Protein 7KII (pdb70)

B-factor: mean 23.2, std 9.49, range [10.85, 88.22]

Secondary structure (DSSP, 8-state):
-TT-EEEEEEEEEES--HHHHHHHHHHSSTTTEEEEEEEEEE-TT--EEEEEEEEEEEEEEHHHHHHHTTS--EEEE--S-HHHHHHHHHTTS-EEEEE----

Nearest PDB structures (foldseek):
  7kii-assembly1_A  TM=1.010E+00  e=3.083E-21  Muscovy duck circovirus
  7kij-assembly2_A  TM=9.964E-01  e=1.131E-17  Muscovy duck circovirus
  8h56-assembly1_B  TM=9.378E-01  e=2.325E-11  Porcine circovirus 2
  6wdz-assembly1_A  TM=9.441E-01  e=1.523E-10  Porcine circovirus 2
  5xor-assembly2_B  TM=9.344E-01  e=1.838E-10  Porcine circovirus 2

Solvent-accessible surface area: 5774 Å² total; per-residue (Å²): 78,85,146,77,42,70,79,69,0,36,0,22,0,72,82,21,62,171,102,1,70,50,52,2,93,124,32,6,45,105,128,50,0,72,0,0,1,8,2,76,8,128,45,119,142,34,46,52,22,6,30,1,0,0,5,4,114,78,78,18,36,28,68,57,1,45,136,38,0,22,47,114,11,146,30,25,80,12,187,31,54,2,114,85,12,45,134,107,3,23,100,71,93,78,109,58,91,20,23,111,35,71,158

Structure (mmCIF, N/CA/C/O backbone):
data_7KII
#
_entry.id   7KII
#
_cell.length_a   55.417
_cell.length_b   66.343
_cell.length_c   71.259
_cell.angle_alpha   90.000
_cell.angle_beta   90.000
_cell.angle_gamma   90.000
#
_symmetry.space_group_name_H-M   'I 2 2 2'
#
loop_
_entity.id
_entity.type
_entity.pdbx_description
1 polymer 'ATP-dependent helicase Rep'
2 polymer "DNA (5'-D(*TP*AP*TP*TP*AP*TP*TP*AP*CP*C)-3')"
3 non-polymer 'MANGANESE (II) ION'
4 non-polymer 'CALCIUM ION'
5 non-polymer 'SULFATE ION'
6 water water
#
loop_
_atom_site.group_PDB
_atom_site.id
_atom_site.type_symbol
_atom_site.label_atom_id
_atom_site.label_alt_id
_atom_site.label_comp_id
_atom_site.label_asym_id
_atom_site.label_entity_id
_atom_site.label_seq_id
_atom_site.pdbx_PDB_ins_code
_atom_site.Cartn_x
_atom_site.Cartn_y
_atom_site.Cartn_z
_atom_site.occupancy
_atom_site.B_iso_or_equiv
_atom_site.auth_seq_id
_atom_site.auth_comp_id
_atom_site.auth_asym_id
_atom_site.auth_atom_id
_atom_site.pdbx_PDB_model_num
ATOM 1 N N . SER A 1 4 ? -10.963 -7.871 -23.691 1.00 46.81 4 SER A N 1
ATOM 2 C CA . SER A 1 4 ? -10.827 -9.160 -23.019 1.00 45.96 4 SER A CA 1
ATOM 3 C C . SER A 1 4 ? -10.313 -10.245 -23.968 1.00 46.04 4 SER A C 1
ATOM 4 O O . SER A 1 4 ? -10.205 -11.411 -23.590 1.00 46.23 4 SER A O 1
ATOM 7 N N . GLY A 1 5 ? -9.982 -9.844 -25.200 1.00 45.38 5 GLY A N 1
ATOM 8 C CA . GLY A 1 5 ? -9.483 -10.806 -26.201 1.00 43.78 5 GLY A CA 1
ATOM 9 C C . GLY A 1 5 ? -10.514 -11.885 -26.472 1.00 42.23 5 GLY A C 1
ATOM 10 O O . GLY A 1 5 ? -11.680 -11.532 -26.706 1.00 43.31 5 GLY A O 1
ATOM 11 N N . ASN A 1 6 ? -10.104 -13.155 -26.450 1.00 38.86 6 ASN A N 1
ATOM 12 C CA . ASN A 1 6 ? -11.064 -14.268 -26.675 1.00 36.70 6 ASN A CA 1
ATOM 13 C C . ASN A 1 6 ? -11.308 -15.001 -25.348 1.00 33.01 6 ASN A C 1
ATOM 14 O O . ASN A 1 6 ? -11.764 -16.159 -25.384 1.00 33.83 6 ASN A O 1
ATOM 19 N N . TYR A 1 7 ? -11.016 -14.342 -24.224 1.00 26.54 7 TYR A N 1
ATOM 20 C CA . TYR A 1 7 ? -11.236 -14.949 -22.883 1.00 22.20 7 TYR A CA 1
ATOM 21 C C . TYR A 1 7 ? -12.707 -14.736 -22.510 1.00 22.05 7 TYR A C 1
ATOM 22 O O . TYR A 1 7 ? -13.036 -13.752 -21.840 1.00 23.44 7 TYR A O 1
ATOM 31 N N . SER A 1 8 ? -13.553 -15.674 -22.935 1.00 20.31 8 SER A N 1
ATOM 32 C CA . SER A 1 8 ? -14.992 -15.546 -22.779 1.00 19.71 8 SER A CA 1
ATOM 33 C C . SER A 1 8 ? -15.530 -16.929 -22.466 1.00 19.23 8 SER A C 1
ATOM 34 O O . SER A 1 8 ? -15.227 -17.887 -23.183 1.00 19.21 8 SER A O 1
ATOM 37 N N . TYR A 1 9 ? -16.309 -17.034 -21.387 1.00 18.15 9 TYR A N 1
ATOM 38 C CA . TYR A 1 9 ? -16.758 -18.325 -20.888 1.00 17.47 9 TYR A CA 1
ATOM 39 C C . TYR A 1 9 ? -18.145 -18.187 -20.290 1.00 17.19 9 TYR A C 1
ATOM 40 O O . TYR A 1 9 ? -18.584 -17.093 -19.927 1.00 17.78 9 TYR A O 1
ATOM 49 N N . LYS A 1 10 ? -18.828 -19.321 -20.187 1.00 16.87 10 LYS A N 1
ATOM 50 C CA . LYS A 1 10 ? -20.018 -19.389 -19.349 1.00 16.45 10 LYS A CA 1
ATOM 51 C C . LYS A 1 10 ? -19.687 -19.787 -17.916 1.00 16.60 10 LYS A C 1
ATOM 52 O O . LYS A 1 10 ? -20.375 -19.355 -16.987 1.00 17.61 10 LYS A O 1
ATOM 58 N N . ARG A 1 11 ? -18.650 -20.594 -17.704 1.00 15.90 11 ARG A N 1
ATOM 59 C CA . ARG A 1 11 ? -18.369 -21.180 -16.398 1.00 15.70 11 ARG A CA 1
ATOM 60 C C . ARG A 1 11 ? -17.118 -20.548 -15.802 1.00 16.10 11 ARG A C 1
ATOM 61 O O . ARG A 1 11 ? -16.022 -20.660 -16.372 1.00 16.25 11 ARG A O 1
ATOM 69 N N . TRP A 1 12 ? -17.289 -19.882 -14.659 1.00 15.04 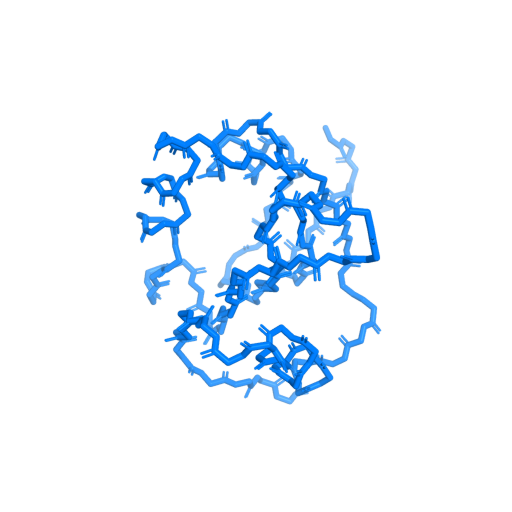12 TRP A N 1
ATOM 70 C CA . TRP A 1 12 ? -16.247 -19.081 -14.034 1.00 15.04 12 TRP A CA 1
ATOM 71 C C . TRP A 1 12 ? -16.166 -19.375 -12.544 1.00 14.94 12 TRP A C 1
ATOM 72 O O . TRP A 1 12 ? -17.178 -19.648 -11.888 1.00 15.35 12 TRP A O 1
ATOM 83 N N . VAL A 1 13 ? -14.957 -19.256 -12.003 1.00 14.21 13 VAL A N 1
ATOM 84 C CA . VAL A 1 13 ? -14.771 -19.103 -10.564 1.00 14.40 13 VAL A CA 1
ATOM 85 C C . VAL A 1 13 ? -14.440 -17.650 -10.268 1.00 14.24 13 VAL A C 1
ATOM 86 O O . VAL A 1 13 ? -13.867 -16.939 -11.105 1.00 14.81 13 VAL A O 1
ATOM 90 N N . PHE A 1 14 ? -14.785 -17.201 -9.062 1.00 14.57 14 PHE A N 1
ATOM 91 C CA . PHE A 1 14 ? -14.385 -15.866 -8.638 1.00 14.13 14 PHE A CA 1
ATOM 92 C C . PHE A 1 14 ? -14.112 -15.834 -7.142 1.00 14.13 14 PHE A C 1
ATOM 93 O O . PHE A 1 14 ? -14.624 -16.655 -6.375 1.00 14.67 14 PHE A O 1
ATOM 101 N N . THR A 1 15 ? -13.288 -14.865 -6.750 1.00 14.06 15 THR A N 1
ATOM 102 C CA . THR A 1 15 ? -13.035 -14.521 -5.358 1.00 13.75 15 THR A CA 1
ATOM 103 C C . THR A 1 15 ? -13.151 -13.013 -5.213 1.00 14.02 15 THR A C 1
ATOM 104 O O . THR A 1 15 ? -12.642 -12.265 -6.053 1.00 15.29 15 THR A O 1
ATOM 108 N N . ILE A 1 16 ? -13.819 -12.559 -4.151 1.00 14.26 16 ILE A N 1
ATOM 109 C CA . ILE A 1 16 ? -13.812 -11.149 -3.780 1.00 14.50 16 ILE A CA 1
ATOM 110 C C . ILE A 1 16 ? -13.286 -11.046 -2.357 1.00 14.06 16 ILE A C 1
ATOM 111 O O . ILE A 1 16 ? -13.989 -11.394 -1.402 1.00 14.59 16 ILE A O 1
ATOM 116 N N . ASN A 1 17 ? -12.059 -10.560 -2.215 1.00 14.87 17 ASN A N 1
ATOM 117 C CA . ASN A 1 17 ? -11.468 -10.363 -0.903 1.00 14.30 17 ASN A CA 1
ATOM 118 C C . ASN A 1 17 ? -11.932 -9.045 -0.299 1.00 15.42 17 ASN A C 1
ATOM 119 O O . ASN A 1 17 ? -12.064 -8.036 -0.998 1.00 16.09 17 ASN A O 1
ATOM 124 N N . ASN A 1 18 ? -12.165 -9.062 1.012 1.00 15.72 18 ASN A N 1
ATOM 125 C CA . ASN A 1 18 ? -12.639 -7.900 1.754 1.00 16.52 18 ASN A CA 1
ATOM 126 C C . ASN A 1 18 ? -13.845 -7.262 1.062 1.00 16.60 18 ASN A C 1
ATOM 127 O O . ASN A 1 18 ? -13.826 -6.069 0.742 1.00 17.77 18 ASN A O 1
ATOM 132 N N . PRO A 1 19 ? -14.897 -8.034 0.802 1.00 15.52 19 PRO A N 1
ATOM 133 C CA . PRO A 1 19 ? -16.041 -7.482 0.069 1.00 15.60 19 PRO A CA 1
ATOM 134 C C . PRO A 1 19 ? -16.630 -6.279 0.789 1.00 16.99 19 PRO A C 1
ATOM 135 O O . PRO A 1 19 ? -16.787 -6.273 2.012 1.00 18.27 19 PRO A O 1
ATOM 139 N N . THR A 1 20 ? -16.955 -5.257 0.008 1.00 17.25 20 THR A N 1
ATOM 140 C CA . THR A 1 20 ? -17.659 -4.083 0.483 1.00 18.26 20 THR A CA 1
ATOM 141 C C . THR A 1 20 ? -19.161 -4.335 0.401 1.00 18.11 20 THR A C 1
ATOM 142 O O . THR A 1 20 ? -19.625 -5.312 -0.196 1.00 17.94 20 THR A O 1
ATOM 146 N N . PHE A 1 21 ? -19.929 -3.422 0.998 1.00 19.34 21 PHE A N 1
ATOM 147 C CA . PHE A 1 21 ? -21.378 -3.492 0.871 1.00 20.45 21 PHE A CA 1
ATOM 148 C C . PHE A 1 21 ? -21.784 -3.522 -0.596 1.00 19.85 21 PHE A C 1
ATOM 149 O O . PHE A 1 21 ? -22.634 -4.323 -0.998 1.00 20.21 21 PHE A O 1
ATOM 157 N N . GLU A 1 22 ? -21.139 -2.693 -1.420 1.00 20.51 22 GLU A N 1
ATOM 158 C CA . GLU A 1 22 ? -21.464 -2.654 -2.839 1.00 22.22 22 GLU A CA 1
ATOM 159 C C . GLU A 1 22 ? -21.125 -3.970 -3.533 1.00 20.86 22 GLU A C 1
ATOM 160 O O . GLU A 1 22 ? -21.853 -4.400 -4.436 1.00 21.49 22 GLU A O 1
ATOM 166 N N . ASP A 1 23 ? -20.030 -4.625 -3.133 1.00 19.54 23 ASP A N 1
ATOM 167 C CA . ASP A 1 23 ? -19.722 -5.944 -3.685 1.00 18.38 23 ASP A CA 1
ATOM 168 C C . ASP A 1 23 ? -20.864 -6.921 -3.426 1.00 17.89 23 ASP A C 1
ATOM 169 O O . ASP A 1 23 ? -21.320 -7.615 -4.342 1.00 19.28 23 ASP A O 1
ATOM 174 N N . TYR A 1 24 ? -21.343 -6.983 -2.178 1.00 18.69 24 TYR A N 1
ATOM 175 C CA . TYR A 1 24 ? -22.453 -7.873 -1.847 1.00 19.07 24 TYR A CA 1
ATOM 176 C C . TYR A 1 24 ? -23.683 -7.551 -2.687 1.00 19.51 24 TYR A C 1
ATOM 177 O O . TYR A 1 24 ? -24.351 -8.459 -3.191 1.00 20.61 24 TYR A O 1
ATOM 186 N N . VAL A 1 25 ? -23.988 -6.260 -2.861 1.00 19.78 25 VAL A N 1
ATOM 187 C CA . VAL A 1 25 ? -25.162 -5.871 -3.640 1.00 21.08 25 VAL A CA 1
ATOM 188 C C . VAL A 1 25 ? -25.030 -6.345 -5.080 1.00 20.04 25 VAL A C 1
ATOM 189 O O . VAL A 1 25 ? -25.982 -6.879 -5.661 1.00 21.25 25 VAL A O 1
ATOM 193 N N . HIS A 1 26 ? -23.847 -6.162 -5.678 1.00 19.86 26 HIS A N 1
ATOM 194 C CA . HIS A 1 26 ? -23.660 -6.580 -7.065 1.00 20.01 26 HIS A CA 1
ATOM 195 C C . HIS A 1 26 ? -23.789 -8.090 -7.199 1.00 19.14 26 HIS A C 1
ATOM 196 O O . HIS A 1 26 ? -24.415 -8.586 -8.145 1.00 19.90 26 HIS A O 1
ATOM 203 N N . VAL A 1 27 ? -23.201 -8.838 -6.262 1.00 18.58 27 VAL A N 1
ATOM 204 C CA . VAL A 1 27 ? -23.281 -10.296 -6.308 1.00 19.54 27 VAL A CA 1
ATOM 205 C C . VAL A 1 27 ? -24.732 -10.761 -6.149 1.00 19.90 27 VAL A C 1
ATOM 206 O O . VAL A 1 27 ? -25.217 -11.586 -6.926 1.00 20.98 27 VAL A O 1
ATOM 210 N N . LEU A 1 28 ? -25.450 -10.223 -5.159 1.00 20.60 28 LEU A N 1
ATOM 211 C CA . LEU A 1 28 ? -26.871 -10.549 -5.015 1.00 22.69 28 LEU A CA 1
ATOM 212 C C . LEU A 1 28 ? -27.697 -10.189 -6.234 1.00 22.23 28 LEU A C 1
ATOM 213 O O . LEU A 1 28 ? -28.599 -10.942 -6.618 1.00 22.75 28 LEU A O 1
ATOM 218 N N . GLU A 1 29 ? -27.446 -9.030 -6.833 1.00 22.30 29 GLU A N 1
ATOM 219 C CA . GLU A 1 29 ? -28.265 -8.647 -7.979 1.00 23.42 29 GLU A CA 1
ATOM 220 C C . GLU A 1 29 ? -27.938 -9.450 -9.227 1.00 22.61 29 GLU A C 1
ATOM 221 O O . GLU A 1 29 ? -28.817 -9.645 -10.073 1.00 23.82 29 GLU A O 1
ATOM 227 N N . PHE A 1 30 ? -26.707 -9.946 -9.348 1.00 21.07 30 PHE A N 1
ATOM 228 C CA . PHE A 1 30 ? -26.312 -10.693 -10.533 1.00 20.76 30 PHE A CA 1
ATOM 229 C C . PHE A 1 30 ? -26.612 -12.183 -10.436 1.00 20.86 30 PHE A C 1
ATOM 230 O O . PHE A 1 30 ? -26.946 -12.806 -11.450 1.00 20.58 30 PHE A O 1
ATOM 238 N N . CYS A 1 31 ? -26.511 -12.772 -9.245 1.00 21.18 31 CYS A N 1
ATOM 239 C CA . CYS A 1 31 ? -26.649 -14.220 -9.084 1.00 22.21 31 CYS A CA 1
ATOM 240 C C . CYS A 1 31 ? -28.128 -14.565 -8.971 1.00 22.15 31 CYS A C 1
ATOM 241 O O . CYS A 1 31 ? -28.668 -14.847 -7.897 1.00 24.38 31 CYS A O 1
ATOM 244 N N . THR A 1 32 ? -28.790 -14.535 -10.121 1.00 20.48 32 THR A N 1
ATOM 245 C CA . THR A 1 32 ? -30.209 -14.820 -10.248 1.00 20.95 32 THR A CA 1
ATOM 246 C C . THR A 1 32 ? -30.398 -15.826 -11.369 1.00 20.26 32 THR A C 1
ATOM 247 O O . THR A 1 32 ? -29.505 -16.042 -12.192 1.00 19.31 32 THR A O 1
ATOM 251 N N . LEU A 1 33 ? -31.593 -16.417 -11.434 1.00 20.99 33 LEU A N 1
ATOM 252 C CA . LEU A 1 33 ? -31.885 -17.324 -12.535 1.00 21.45 33 LEU A CA 1
ATOM 253 C C . LEU A 1 33 ? -31.942 -16.610 -13.879 1.00 22.55 33 LEU A C 1
ATOM 254 O O . LEU A 1 33 ? -31.834 -17.274 -14.913 1.00 23.71 33 LEU A O 1
ATOM 259 N N A ASP A 1 34 ? -32.140 -15.288 -13.892 0.84 22.13 34 ASP A N 1
ATOM 260 N N B ASP A 1 34 ? -32.092 -15.283 -13.882 0.16 22.90 34 ASP A N 1
ATOM 261 C CA A ASP A 1 34 ? -32.028 -14.538 -15.138 0.84 22.85 34 ASP A CA 1
ATOM 262 C CA B ASP A 1 34 ? -32.048 -14.530 -15.131 0.16 23.45 34 ASP A CA 1
ATOM 263 C C A ASP A 1 34 ? -30.683 -14.801 -15.794 0.84 22.51 34 ASP A C 1
ATOM 264 C C B ASP A 1 34 ? -30.678 -14.618 -15.790 0.16 22.17 34 ASP A C 1
ATOM 265 O O A ASP A 1 34 ? -30.597 -15.031 -17.006 0.84 24.70 34 ASP A O 1
ATOM 266 O O B ASP A 1 34 ? -30.576 -14.549 -17.021 0.16 22.78 34 ASP A O 1
ATOM 275 N N . ASN A 1 35 ? -29.614 -14.771 -14.996 1.00 20.31 35 ASN A N 1
ATOM 276 C CA . ASN A 1 35 ? -28.264 -14.833 -15.527 1.00 19.86 35 ASN A CA 1
ATOM 277 C C . ASN A 1 35 ? -27.609 -16.198 -15.419 1.00 18.82 35 ASN A C 1
ATOM 278 O O . ASN A 1 35 ? -26.674 -16.471 -16.181 1.00 19.39 35 ASN A O 1
ATOM 283 N N . CYS A 1 36 ? -28.074 -17.063 -14.522 1.00 18.21 36 CYS A N 1
ATOM 284 C CA . CYS A 1 36 ? -27.315 -18.250 -14.162 1.00 17.74 36 CYS A CA 1
ATOM 285 C C . CYS A 1 36 ? -28.158 -19.507 -14.267 1.00 18.10 36 CYS A C 1
ATOM 286 O O . CYS A 1 36 ? -29.308 -19.534 -13.820 1.00 19.10 36 CYS A O 1
ATOM 289 N N . LYS A 1 37 ? -27.550 -20.554 -14.827 1.00 18.46 37 LYS A N 1
ATOM 290 C CA . LYS A 1 37 ? -28.072 -21.906 -14.666 1.00 18.99 37 LYS A CA 1
ATOM 291 C C . LYS A 1 37 ? -27.788 -22.416 -13.260 1.00 18.48 37 LYS A C 1
ATOM 292 O O . LYS A 1 37 ? -28.616 -23.105 -12.655 1.00 19.83 37 LYS A O 1
ATOM 298 N N . PHE A 1 38 ? -26.619 -22.076 -12.727 1.00 17.19 38 PHE A N 1
ATOM 299 C CA . PHE A 1 38 ? -26.220 -22.428 -11.376 1.00 17.33 38 PHE A CA 1
ATOM 300 C C . PHE A 1 38 ? -25.248 -21.366 -10.906 1.00 16.45 38 PHE A C 1
ATOM 301 O O . PHE A 1 38 ? -24.388 -20.922 -11.670 1.00 17.02 38 PHE A O 1
ATOM 309 N N . ALA A 1 39 ? -25.395 -20.954 -9.652 1.00 15.42 39 ALA A N 1
ATOM 310 C CA . ALA A 1 39 ? -24.418 -20.088 -9.009 1.00 15.97 39 ALA A CA 1
ATOM 311 C C . ALA A 1 39 ? -24.364 -20.463 -7.545 1.00 15.38 39 ALA A C 1
ATOM 312 O O . ALA A 1 39 ? -25.384 -20.822 -6.953 1.00 15.73 39 ALA A O 1
ATOM 314 N N . ILE A 1 40 ? -23.174 -20.389 -6.969 1.00 15.19 40 ILE A N 1
ATOM 315 C CA . ILE A 1 40 ? -23.018 -20.580 -5.535 1.00 15.33 40 ILE A CA 1
ATOM 316 C C . ILE A 1 40 ? -21.929 -19.634 -5.052 1.00 14.90 40 ILE A C 1
ATOM 317 O O . ILE A 1 40 ? -20.891 -19.493 -5.706 1.00 15.47 40 ILE A O 1
ATOM 322 N N . VAL A 1 41 ? -22.187 -18.942 -3.942 1.00 14.47 41 VAL A N 1
ATOM 323 C CA . VAL A 1 41 ? -21.249 -17.965 -3.400 1.00 14.92 41 VAL A CA 1
ATOM 324 C C . VAL A 1 41 ? -21.225 -18.139 -1.892 1.00 14.23 41 VAL A C 1
ATOM 325 O O . VAL A 1 41 ? -22.259 -17.977 -1.235 1.00 15.09 41 VAL A O 1
ATOM 329 N N . GLY A 1 42 ? -20.062 -18.478 -1.347 1.00 14.51 42 GLY A N 1
ATOM 330 C CA . GLY A 1 42 ? -19.877 -18.656 0.089 1.00 15.64 42 GLY A CA 1
ATOM 331 C C . GLY A 1 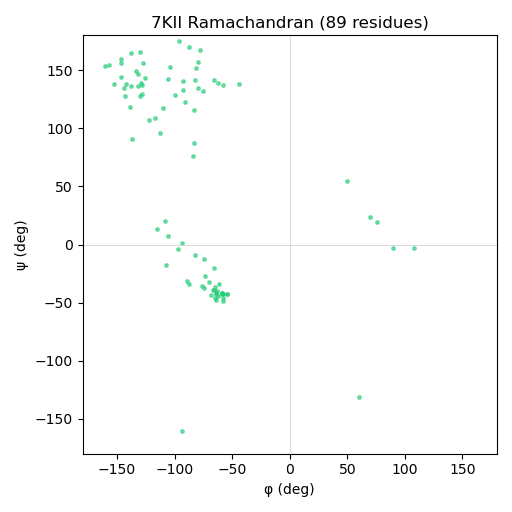42 ? -19.103 -17.502 0.700 1.00 15.37 42 GLY A C 1
ATOM 332 O O . GLY A 1 42 ? -18.164 -16.984 0.096 1.00 16.74 42 GLY A O 1
ATOM 333 N N . GLU A 1 43 ? -19.488 -17.117 1.912 1.00 16.16 43 GLU A N 1
ATOM 334 C CA . GLU A 1 43 ? -18.724 -16.148 2.686 1.00 17.19 43 GLU A CA 1
ATOM 335 C C . GLU A 1 43 ? -17.721 -16.919 3.535 1.00 16.53 43 GLU A C 1
ATOM 336 O O . GLU A 1 43 ? -18.105 -17.797 4.315 1.00 17.05 43 GLU A O 1
ATOM 342 N N . GLU A 1 44 ? -16.435 -16.606 3.374 1.00 16.25 44 GLU A N 1
ATOM 343 C CA . GLU A 1 44 ? -15.385 -17.458 3.918 1.00 16.39 44 GLU A CA 1
ATOM 344 C C . GLU A 1 44 ? -14.265 -16.643 4.551 1.00 16.58 44 GLU A C 1
ATOM 345 O O . GLU A 1 44 ? -14.140 -15.433 4.341 1.00 17.21 44 GLU A O 1
ATOM 351 N N . LYS A 1 45 ? -13.445 -17.344 5.334 1.00 17.30 45 LYS A N 1
ATOM 352 C CA . LYS A 1 45 ? -12.157 -16.851 5.808 1.00 16.90 45 LYS A CA 1
ATOM 353 C C . LYS A 1 45 ? -11.160 -17.988 5.692 1.00 17.89 45 LYS A C 1
ATOM 354 O O . LYS A 1 45 ? -11.478 -19.130 6.028 1.00 19.31 45 LYS A O 1
ATOM 360 N N . GLY A 1 46 ? -9.961 -17.681 5.206 1.00 17.75 46 GLY A N 1
ATOM 361 C CA . GLY A 1 46 ? -8.873 -18.632 5.192 1.00 18.45 46 GLY A CA 1
ATOM 362 C C . GLY A 1 46 ? -7.995 -18.493 6.421 1.00 18.65 46 GLY A C 1
ATOM 363 O O . GLY A 1 46 ? -8.389 -17.925 7.445 1.00 19.23 46 GLY A O 1
ATOM 364 N N . ALA A 1 47 ? -6.771 -19.017 6.308 1.00 18.54 47 ALA A N 1
ATOM 365 C CA . ALA A 1 47 ? -5.847 -19.012 7.440 1.00 18.93 47 ALA A CA 1
ATOM 366 C C . ALA A 1 47 ? -5.514 -17.601 7.902 1.00 18.52 47 ALA A C 1
ATOM 367 O O . ALA A 1 47 ? -5.306 -17.380 9.103 1.00 19.13 47 ALA A O 1
ATOM 369 N N . ASN A 1 48 ? -5.441 -16.637 6.982 1.00 18.46 48 ASN A N 1
ATOM 370 C CA . ASN A 1 48 ? -5.154 -15.257 7.359 1.00 18.08 48 ASN A CA 1
ATOM 371 C C . ASN A 1 48 ? -6.336 -14.561 8.004 1.00 18.35 48 ASN A C 1
ATOM 372 O O . ASN A 1 48 ? -6.159 -13.458 8.528 1.00 19.46 48 ASN A O 1
ATOM 377 N N . GLY 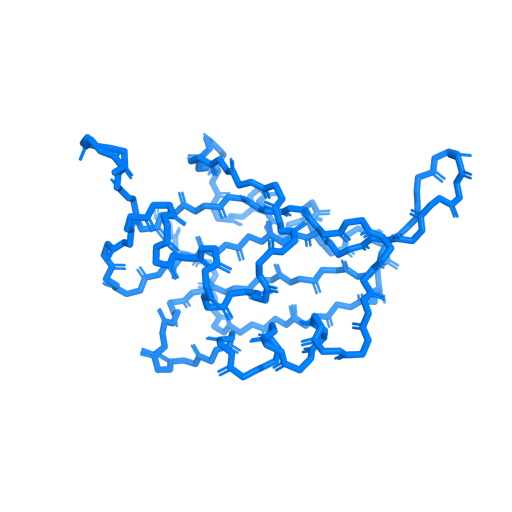A 1 49 ? -7.534 -15.140 7.929 1.00 17.33 49 GLY A N 1
ATOM 378 C CA . GLY A 1 49 ? -8.692 -14.442 8.433 1.00 17.46 49 GLY A CA 1
ATOM 379 C C . GLY A 1 49 ? -9.188 -13.324 7.546 1.00 17.48 49 GLY A C 1
ATOM 380 O O . GLY A 1 49 ? -9.923 -12.453 8.018 1.00 18.66 49 GLY A O 1
ATOM 381 N N . THR A 1 50 ? -8.820 -13.322 6.264 1.00 16.85 50 THR A N 1
ATOM 382 C CA . THR A 1 50 ? -9.322 -12.299 5.361 1.00 16.53 50 THR A CA 1
ATOM 383 C C . THR A 1 50 ? -10.703 -12.712 4.871 1.00 17.19 50 THR A C 1
ATOM 384 O O . THR A 1 50 ? -10.828 -13.745 4.202 1.00 17.30 50 THR A O 1
ATOM 388 N N . PRO A 1 51 ? -11.755 -11.964 5.196 1.00 16.73 51 PRO A N 1
ATOM 389 C CA . PRO A 1 51 ? -13.087 -12.340 4.718 1.00 16.18 51 PRO A CA 1
ATOM 390 C C . PRO A 1 51 ? -13.137 -12.209 3.210 1.00 16.05 51 PRO A C 1
ATOM 391 O O . PRO A 1 51 ? -12.576 -11.276 2.632 1.00 16.57 51 PRO A O 1
ATOM 395 N N . HIS A 1 52 ? -13.818 -13.154 2.574 1.00 15.08 52 HIS A N 1
ATOM 396 C CA . HIS A 1 52 ? -13.897 -13.141 1.124 1.00 14.95 52 HIS A CA 1
ATOM 397 C C . HIS A 1 52 ? -15.123 -13.910 0.668 1.00 14.98 52 HIS A C 1
ATOM 398 O O . HIS A 1 52 ? -15.629 -14.786 1.377 1.00 15.97 52 HIS A O 1
ATOM 405 N N . LEU A 1 53 ? -15.601 -13.553 -0.518 1.00 14.72 53 LEU A N 1
ATOM 406 C CA . LEU A 1 53 ? -16.637 -14.314 -1.191 1.00 14.99 53 LEU A CA 1
ATOM 407 C C . LEU A 1 53 ? -15.956 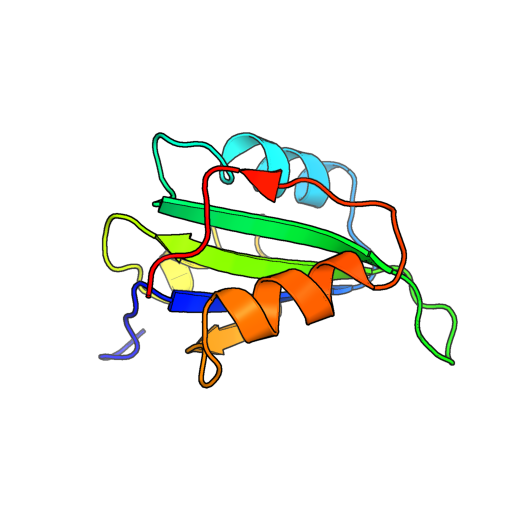-15.318 -2.109 1.00 14.38 53 LEU A C 1
ATOM 408 O O . LEU A 1 53 ? -15.021 -14.968 -2.838 1.00 16.24 53 LEU A O 1
ATOM 413 N N . GLN A 1 54 ? -16.417 -16.563 -2.052 1.00 14.41 54 GLN A N 1
ATOM 414 C CA . GLN A 1 54 ? -15.873 -17.684 -2.808 1.00 13.72 54 GLN A CA 1
ATOM 415 C C . GLN A 1 54 ? -16.983 -18.165 -3.733 1.00 14.46 54 GLN A C 1
ATOM 416 O O . GLN A 1 54 ? -17.968 -18.750 -3.273 1.00 14.93 54 GLN A O 1
ATOM 422 N N . GLY A 1 55 ? -16.839 -17.921 -5.035 1.00 14.27 55 GLY A N 1
ATOM 423 C CA . GLY A 1 55 ? -17.957 -18.042 -5.942 1.00 14.71 55 GLY A CA 1
ATOM 424 C C . GLY A 1 55 ? -17.697 -18.923 -7.151 1.00 13.88 55 GLY A C 1
ATOM 425 O O . GLY A 1 55 ? -16.561 -19.103 -7.611 1.00 14.13 55 GLY A O 1
ATOM 426 N N . PHE A 1 56 ? -18.801 -19.435 -7.693 1.00 14.14 56 PHE A N 1
ATOM 427 C CA . PHE A 1 56 ? -18.805 -20.156 -8.956 1.00 14.22 56 PHE A CA 1
ATOM 428 C C . PHE A 1 56 ? -20.065 -19.786 -9.714 1.00 14.48 56 PHE A C 1
ATOM 429 O O . PHE A 1 56 ? -21.151 -19.706 -9.128 1.00 14.86 56 PHE A O 1
ATOM 437 N N . LEU A 1 57 ? -19.908 -19.571 -11.017 1.00 14.39 57 LEU A N 1
ATOM 438 C CA . LEU A 1 57 ? -21.006 -19.195 -11.895 1.00 15.21 57 LEU A CA 1
ATOM 439 C C . LEU A 1 57 ? -21.038 -20.128 -13.090 1.00 14.62 57 LEU A C 1
ATOM 440 O O . LEU A 1 57 ? -20.014 -20.320 -13.761 1.00 15.54 57 LEU A O 1
ATOM 445 N N . ASN A 1 58 ? -22.219 -20.683 -13.372 1.00 15.34 58 ASN A N 1
ATOM 446 C CA . ASN A 1 58 ? -22.502 -21.309 -14.662 1.00 16.16 58 ASN A CA 1
ATOM 447 C C . ASN A 1 58 ? -23.554 -20.436 -15.335 1.00 16.18 58 ASN A C 1
ATOM 448 O O . ASN A 1 58 ? -24.752 -20.569 -15.057 1.00 16.80 58 ASN A O 1
ATOM 453 N N . LEU A 1 59 ? -23.096 -19.533 -16.202 1.00 16.56 59 LEU A N 1
ATOM 454 C CA . LEU A 1 59 ? -23.947 -18.513 -16.798 1.00 17.37 59 LEU A CA 1
ATOM 455 C C . LEU A 1 59 ? -24.748 -19.055 -17.976 1.00 17.84 59 LEU A C 1
ATOM 456 O O . LEU A 1 59 ? -24.328 -19.980 -18.678 1.00 18.40 59 LEU A O 1
ATOM 461 N N . ARG A 1 60 ? -25.911 -18.440 -18.204 1.00 18.26 60 ARG A N 1
ATOM 462 C CA . ARG A 1 60 ? -26.705 -18.791 -19.379 1.00 19.05 60 ARG A CA 1
ATOM 463 C C . ARG A 1 60 ? -26.051 -18.324 -20.671 1.00 20.04 60 ARG A C 1
ATOM 464 O O . ARG A 1 60 ? -26.199 -18.983 -21.703 1.00 21.80 60 ARG A O 1
ATOM 472 N N . SER A 1 61 ? -25.338 -17.203 -20.638 1.00 19.68 61 SER A N 1
ATOM 473 C CA . SER A 1 61 ? -24.664 -16.666 -21.811 1.00 20.53 61 SER A CA 1
ATOM 474 C C . SER A 1 61 ? -23.188 -16.448 -21.502 1.00 19.06 61 SER A C 1
ATOM 475 O O . SER A 1 61 ? -22.829 -16.067 -20.384 1.00 19.83 61 SER A O 1
ATOM 478 N N . ASN A 1 62 ? -22.325 -16.696 -22.487 1.00 18.65 62 ASN A N 1
ATOM 479 C CA . ASN A 1 62 ? -20.940 -16.226 -22.407 1.00 19.52 62 ASN A CA 1
ATOM 480 C C . ASN A 1 62 ? -20.794 -14.797 -21.909 1.00 19.16 62 ASN A C 1
ATOM 481 O O . ASN A 1 62 ? -21.547 -13.899 -22.284 1.00 20.31 62 ASN A O 1
ATOM 486 N N . ALA A 1 63 ? -19.798 -14.608 -21.046 1.00 18.90 63 ALA A N 1
ATOM 487 C CA . ALA A 1 63 ? -19.380 -13.290 -20.614 1.00 19.33 63 ALA A CA 1
ATOM 488 C C . ALA A 1 63 ? -17.881 -13.176 -20.794 1.00 19.61 63 ALA A C 1
ATOM 489 O O . ALA A 1 63 ? -17.139 -14.128 -20.529 1.00 19.03 63 ALA A O 1
ATOM 491 N N . ARG A 1 64 ? -17.453 -12.011 -21.264 1.00 21.50 64 ARG A N 1
ATOM 492 C CA . ARG A 1 64 ? -16.052 -11.637 -21.233 1.00 23.53 64 ARG A CA 1
ATOM 493 C C . ARG A 1 64 ? -15.697 -11.144 -19.834 1.00 23.92 64 ARG A C 1
ATOM 494 O O . ARG A 1 64 ? -16.559 -10.701 -19.070 1.00 23.14 64 ARG A O 1
ATOM 496 N N . ALA A 1 65 ? -14.406 -11.219 -19.502 1.00 24.98 65 ALA A N 1
ATOM 497 C CA . ALA A 1 65 ? -13.988 -10.899 -18.140 1.00 25.30 65 ALA A CA 1
ATOM 498 C C . ALA A 1 65 ? -14.379 -9.480 -17.744 1.00 24.69 65 ALA A C 1
ATOM 499 O O . ALA A 1 65 ? -14.833 -9.249 -16.619 1.00 25.28 65 ALA A O 1
ATOM 501 N N . ALA A 1 66 ? -14.211 -8.516 -18.649 1.00 23.50 66 ALA A N 1
ATOM 502 C CA . ALA A 1 66 ? -14.516 -7.131 -18.304 1.00 22.86 66 ALA A CA 1
ATOM 503 C C . ALA A 1 66 ? -15.993 -6.956 -17.974 1.00 22.40 66 ALA A C 1
ATOM 504 O O . ALA A 1 66 ? -16.349 -6.232 -17.038 1.00 22.66 66 ALA A O 1
ATOM 506 N N . ALA A 1 67 ? -16.866 -7.618 -18.732 1.00 21.07 67 ALA A N 1
ATOM 507 C CA . ALA A 1 67 ? -18.295 -7.531 -18.462 1.00 21.47 67 ALA A CA 1
ATOM 508 C C . ALA A 1 67 ? -18.641 -8.221 -17.152 1.00 21.79 67 ALA A C 1
ATOM 509 O O . ALA A 1 67 ? -19.415 -7.691 -16.344 1.00 21.65 67 ALA A O 1
ATOM 511 N N . LEU A 1 68 ? -18.066 -9.400 -16.916 1.00 20.75 68 LEU A N 1
ATOM 512 C CA . LEU A 1 68 ? -18.351 -10.100 -15.672 1.00 20.12 68 LEU A CA 1
ATOM 513 C C . LEU A 1 68 ? -17.804 -9.324 -14.485 1.00 19.92 68 LEU A C 1
ATOM 514 O O . LEU A 1 68 ? -18.463 -9.219 -13.442 1.00 20.13 68 LEU A O 1
ATOM 519 N N . GLU A 1 69 ? -16.614 -8.743 -14.647 1.00 20.12 69 GLU A N 1
ATOM 520 C CA . GLU A 1 69 ? -16.039 -7.890 -13.614 1.00 22.08 69 GLU A CA 1
ATOM 521 C C . GLU A 1 69 ? -17.004 -6.767 -13.233 1.00 23.50 69 GLU A C 1
ATOM 522 O O . GLU A 1 69 ? -17.257 -6.529 -12.048 1.00 24.32 69 GLU A O 1
ATOM 528 N N A GLU A 1 70 ? -17.570 -6.079 -14.231 0.57 24.59 70 GLU A N 1
ATOM 529 N N B GLU A 1 70 ? -17.570 -6.082 -14.233 0.43 24.21 70 GLU A N 1
ATOM 530 C CA A GLU A 1 70 ? -18.532 -5.019 -13.939 0.57 25.86 70 GLU A CA 1
ATOM 531 C CA B GLU A 1 70 ? -18.533 -5.019 -13.955 0.43 25.06 70 GLU A CA 1
ATOM 532 C C A GLU A 1 70 ? -19.756 -5.563 -13.215 0.57 24.61 70 GLU A C 1
ATOM 533 C C B GLU A 1 70 ? -19.761 -5.556 -13.228 0.43 24.11 70 GLU A C 1
ATOM 534 O O A GLU A 1 70 ? -20.245 -4.948 -12.259 0.57 26.08 70 GLU A O 1
ATOM 535 O O B GLU A 1 70 ? -20.256 -4.929 -12.284 0.43 25.36 70 GLU A O 1
ATOM 546 N N . SER A 1 71 ? -20.264 -6.717 -13.654 1.00 22.03 71 SER A N 1
ATOM 547 C CA . SER A 1 71 ? -21.459 -7.286 -13.039 1.00 21.13 71 SER A CA 1
ATOM 548 C C . SER A 1 71 ? -21.240 -7.614 -11.569 1.00 19.98 71 SER A C 1
ATOM 549 O O . SER A 1 71 ? -22.170 -7.505 -10.764 1.00 20.77 71 SER A O 1
ATOM 552 N N . LEU A 1 72 ? -20.028 -8.010 -11.197 1.00 19.37 72 LEU A N 1
ATOM 553 C CA . LEU A 1 72 ? -19.752 -8.458 -9.838 1.00 18.62 72 LEU A CA 1
ATOM 554 C C . LEU A 1 72 ? -19.237 -7.353 -8.926 1.00 19.94 72 LEU A C 1
ATOM 555 O O . LEU A 1 72 ? -18.932 -7.628 -7.761 1.00 20.08 72 LEU A O 1
ATOM 560 N N . GLY A 1 73 ? -19.117 -6.120 -9.415 1.00 20.06 73 GLY A N 1
ATOM 561 C CA . GLY A 1 73 ? -18.739 -5.004 -8.567 1.00 19.24 73 GLY A CA 1
ATOM 562 C C . GLY A 1 73 ? -17.335 -4.471 -8.780 1.00 19.03 73 GLY A C 1
ATOM 563 O O . GLY A 1 73 ? -16.959 -3.495 -8.119 1.00 20.29 73 GLY A O 1
ATOM 564 N N . GLY A 1 74 ? -16.541 -5.080 -9.659 1.00 18.27 74 GLY A N 1
ATOM 565 C CA . GLY A 1 74 ? -15.271 -4.508 -10.050 1.00 18.12 74 GLY A CA 1
ATOM 566 C C . GLY A 1 74 ? -14.065 -4.903 -9.222 1.00 17.74 74 GLY A C 1
ATOM 567 O O . GLY A 1 74 ? -12.951 -4.490 -9.560 1.00 18.98 74 GLY A O 1
ATOM 568 N N . ARG A 1 75 ? -14.236 -5.686 -8.155 1.00 16.58 75 ARG A N 1
ATOM 569 C CA . ARG A 1 75 ? -13.130 -6.030 -7.266 1.00 16.95 75 ARG A CA 1
ATOM 570 C C . ARG A 1 75 ? -12.789 -7.517 -7.265 1.00 16.47 75 ARG A C 1
ATOM 571 O O . ARG A 1 75 ? -12.024 -7.963 -6.397 1.00 17.18 75 ARG A O 1
ATOM 579 N N . ALA A 1 76 ? -13.305 -8.290 -8.218 1.00 15.95 76 ALA A N 1
ATOM 580 C CA . ALA A 1 76 ? -13.193 -9.741 -8.175 1.00 15.48 76 ALA A CA 1
ATOM 581 C C . ALA A 1 76 ? -11.973 -10.253 -8.922 1.00 15.08 76 ALA A C 1
ATOM 582 O O . ALA A 1 76 ? -11.624 -9.756 -9.999 1.00 16.40 76 ALA A O 1
ATOM 584 N N . TRP A 1 77 ? -11.332 -11.262 -8.345 1.00 14.63 77 TRP A N 1
ATOM 585 C CA . TRP A 1 77 ? -10.458 -12.134 -9.116 1.00 13.91 77 TRP A CA 1
ATOM 586 C C . TRP A 1 77 ? -11.354 -13.126 -9.849 1.00 13.97 77 TRP A C 1
ATOM 587 O O . TRP A 1 77 ? -12.298 -13.664 -9.260 1.00 14.78 77 TRP A O 1
ATOM 598 N N . LEU A 1 78 ? -11.073 -13.348 -11.138 1.00 14.78 78 LEU A N 1
ATOM 599 C CA . LEU A 1 78 ? -11.884 -14.187 -12.010 1.00 15.67 78 LEU A CA 1
ATOM 600 C C . LEU A 1 78 ? -11.000 -15.155 -12.777 1.00 15.48 78 LEU A C 1
ATOM 601 O O . LEU A 1 78 ? -9.880 -14.816 -13.164 1.00 16.55 78 LEU A O 1
ATOM 606 N N . SER A 1 79 ? -11.527 -16.347 -13.049 1.00 15.37 79 SER A N 1
ATOM 607 C CA . SER A 1 79 ? -10.825 -17.238 -13.960 1.00 15.70 79 SER A CA 1
ATOM 608 C C . SER A 1 79 ? -11.811 -18.277 -14.482 1.00 15.07 79 SER A C 1
ATOM 609 O O . SER A 1 79 ? -12.820 -18.570 -13.839 1.00 15.27 79 SER A O 1
ATOM 612 N N . ARG A 1 80 ? -11.533 -18.805 -15.671 1.00 16.26 80 ARG A N 1
ATOM 613 C CA . ARG A 1 80 ? -12.405 -19.825 -16.233 1.00 16.36 80 ARG A CA 1
ATOM 614 C C . ARG A 1 80 ? -12.423 -21.065 -15.341 1.00 17.33 80 ARG A C 1
ATOM 615 O O . ARG A 1 80 ? -11.403 -21.463 -14.774 1.00 17.71 80 ARG A O 1
ATOM 623 N N . ALA A 1 81 ? -13.601 -21.652 -15.165 1.00 17.16 81 ALA A N 1
ATOM 624 C CA . ALA A 1 81 ? -13.729 -22.799 -14.280 1.00 17.92 81 ALA A CA 1
ATOM 625 C C . ALA A 1 81 ? -13.163 -24.051 -14.935 1.00 18.97 81 ALA A C 1
ATOM 626 O O . ALA A 1 81 ? -13.475 -24.357 -16.090 1.00 20.51 81 ALA A O 1
ATOM 628 N N . ARG A 1 82 ? -12.336 -24.780 -14.184 1.00 19.84 82 ARG A N 1
ATOM 629 C CA . ARG A 1 82 ? -11.735 -26.022 -14.646 1.00 21.60 82 ARG A CA 1
ATOM 630 C C . ARG A 1 82 ? -12.321 -27.268 -14.004 1.00 22.75 82 ARG A C 1
ATOM 631 O O . ARG A 1 82 ? -12.126 -28.367 -14.537 1.00 25.28 82 ARG A O 1
ATOM 639 N N . GLY A 1 83 ? -13.023 -27.129 -12.879 1.00 20.77 83 GLY A N 1
ATOM 640 C CA . GLY A 1 83 ? -13.717 -28.234 -12.262 1.00 21.37 83 GLY A CA 1
ATOM 641 C C . GLY A 1 83 ? -15.181 -28.260 -12.671 1.00 20.93 83 GLY A C 1
ATOM 642 O O . GLY A 1 83 ? -15.681 -27.377 -13.361 1.00 21.46 83 GLY A O 1
ATOM 643 N N . SER A 1 84 ? -15.869 -29.308 -12.229 1.00 20.95 84 SER A N 1
ATOM 644 C CA . SER A 1 84 ? -17.275 -29.483 -12.562 1.00 21.18 84 SER A CA 1
ATOM 645 C C . SER A 1 84 ? -18.149 -28.568 -11.706 1.00 19.49 84 SER A C 1
ATOM 646 O O . SER A 1 84 ? -17.701 -27.977 -10.721 1.00 19.51 84 SER A O 1
ATOM 649 N N . ASP A 1 85 ? -19.422 -28.454 -12.097 1.00 19.24 85 ASP A N 1
ATOM 650 C CA . ASP A 1 85 ? -20.373 -27.715 -11.274 1.00 19.22 85 ASP A CA 1
ATOM 651 C C . ASP A 1 85 ? -20.450 -28.305 -9.871 1.00 19.78 85 ASP A C 1
ATOM 652 O O . ASP A 1 85 ? -20.475 -27.565 -8.880 1.00 19.13 85 ASP A O 1
ATOM 657 N N . GLU A 1 86 ? -20.484 -29.639 -9.769 1.00 21.67 86 GLU A N 1
ATOM 658 C CA . GLU A 1 86 ? -20.564 -30.284 -8.461 1.00 23.82 86 GLU A CA 1
ATOM 659 C C . GLU A 1 86 ? -19.300 -30.060 -7.640 1.00 22.44 86 GLU A C 1
ATOM 660 O O . GLU A 1 86 ? -19.381 -29.853 -6.423 1.00 22.32 86 GLU A O 1
ATOM 666 N N . ASP A 1 87 ? -18.124 -30.104 -8.282 1.00 21.84 87 ASP A N 1
ATOM 667 C CA . ASP A 1 87 ? -16.883 -29.773 -7.580 1.00 20.95 87 ASP A CA 1
ATOM 668 C C . ASP A 1 87 ? -16.988 -28.396 -6.943 1.00 19.39 87 ASP A C 1
ATOM 669 O O . ASP A 1 87 ? -16.552 -28.183 -5.805 1.00 20.09 87 ASP A O 1
ATOM 674 N N . ASN A 1 88 ? -17.555 -27.443 -7.679 1.00 18.88 88 ASN A N 1
ATOM 675 C CA . ASN A 1 88 ? -17.652 -26.075 -7.195 1.00 17.90 88 ASN A CA 1
ATOM 676 C C . ASN A 1 88 ? -18.746 -25.920 -6.155 1.00 18.42 88 ASN A C 1
ATOM 677 O O . ASN A 1 88 ? -18.596 -25.137 -5.212 1.00 19.12 88 ASN A O 1
ATOM 682 N N . GLU A 1 89 ? -19.848 -26.651 -6.317 1.00 18.70 89 GLU A N 1
ATOM 683 C CA . GLU A 1 89 ? -20.907 -26.622 -5.318 1.00 20.30 89 GLU A CA 1
ATOM 684 C C . GLU A 1 89 ? -20.366 -27.040 -3.958 1.00 21.37 89 GLU A C 1
ATOM 685 O O . GLU A 1 89 ? -20.616 -26.379 -2.941 1.00 22.65 89 GLU A O 1
ATOM 691 N N . GLU A 1 90 ? -19.598 -28.126 -3.921 1.00 20.74 90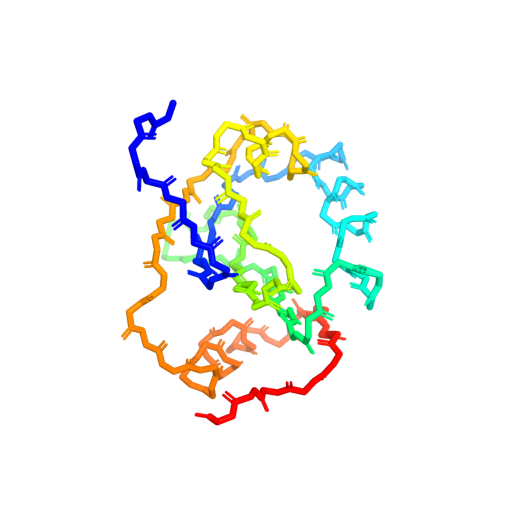 GLU A N 1
ATOM 692 C CA . GLU A 1 90 ? -19.008 -28.539 -2.654 1.00 22.08 90 GLU A CA 1
ATOM 693 C C . GLU A 1 90 ? -18.002 -27.517 -2.141 1.00 19.65 90 GLU A C 1
ATOM 694 O O . GLU A 1 90 ? -18.021 -27.149 -0.959 1.00 21.05 90 GLU A O 1
ATOM 700 N N . PHE A 1 91 ? -17.116 -27.045 -3.016 1.00 18.62 91 PHE A N 1
ATOM 701 C CA . PHE A 1 91 ? -16.043 -26.168 -2.570 1.00 17.98 91 PHE A CA 1
ATOM 702 C C . PHE A 1 91 ? -16.576 -24.847 -2.025 1.00 17.31 91 PHE A C 1
ATOM 703 O O . PHE A 1 91 ? -16.087 -24.350 -1.003 1.00 18.17 91 PHE A O 1
ATOM 711 N N . CYS A 1 92 ? -17.576 -24.260 -2.687 1.00 16.46 92 CYS A N 1
ATOM 712 C CA . CYS A 1 92 ? -18.073 -22.960 -2.255 1.00 16.05 92 CYS A CA 1
ATOM 713 C C . CYS A 1 92 ? -19.066 -23.041 -1.103 1.00 16.39 92 CYS A C 1
ATOM 714 O O . CYS A 1 92 ? -19.406 -22.002 -0.532 1.00 17.30 92 CYS A O 1
ATOM 717 N N . ALA A 1 93 ? -19.513 -24.237 -0.737 1.00 17.17 93 ALA A N 1
ATOM 718 C CA . ALA A 1 93 ? -20.408 -24.431 0.394 1.00 17.57 93 ALA A CA 1
ATO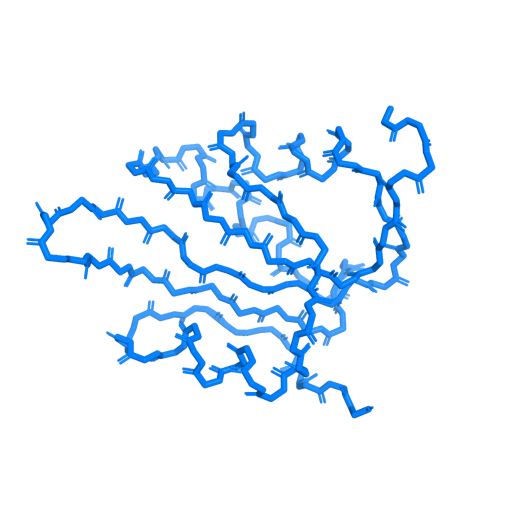M 719 C C . ALA A 1 93 ? -19.666 -24.822 1.663 1.00 18.03 93 ALA A C 1
ATOM 720 O O . ALA A 1 93 ? -20.293 -24.937 2.719 1.00 19.09 93 ALA A O 1
ATOM 722 N N . LYS A 1 94 ? -18.347 -25.014 1.589 1.00 18.59 94 LYS A N 1
ATOM 723 C CA . LYS A 1 94 ? -17.618 -25.713 2.644 1.00 18.74 94 LYS A CA 1
ATOM 724 C C . LYS A 1 94 ? -17.601 -24.977 3.980 1.00 18.87 94 LYS A C 1
ATOM 725 O O . LYS A 1 94 ? -17.342 -25.613 5.007 1.00 20.35 94 LYS A O 1
ATOM 731 N N . GLU A 1 95 ? -17.853 -2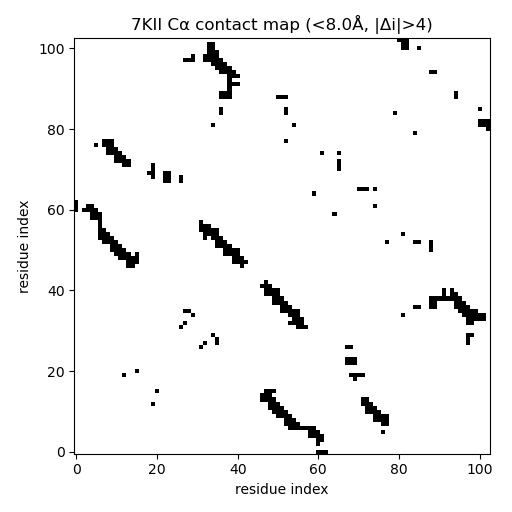3.669 4.009 1.00 18.36 95 GLU A N 1
ATOM 732 C CA . GLU A 1 95 ? -17.865 -22.941 5.276 1.00 19.27 95 GLU A CA 1
ATOM 733 C C . GLU A 1 95 ? -19.271 -22.573 5.744 1.00 19.23 95 GLU A C 1
ATOM 734 O O . GLU A 1 95 ? -19.417 -21.837 6.725 1.00 20.02 95 GLU A O 1
ATOM 740 N N . SER A 1 96 ? -20.305 -23.066 5.060 1.00 19.77 96 SER A N 1
ATOM 741 C CA . SER A 1 96 ? -21.675 -23.124 5.569 1.00 20.43 96 SER A CA 1
ATOM 742 C C . SER A 1 96 ? -22.366 -21.771 5.701 1.00 20.24 96 SER A C 1
ATOM 743 O O . SER A 1 96 ? -23.305 -21.639 6.481 1.00 23.51 96 SER A O 1
ATOM 746 N N . THR A 1 97 ? -21.948 -20.754 4.957 1.00 18.18 97 THR A N 1
ATOM 747 C CA . THR A 1 97 ? -22.677 -19.481 4.890 1.00 18.63 97 THR A CA 1
ATOM 748 C C . THR A 1 97 ? -22.697 -19.062 3.424 1.00 18.18 97 THR A C 1
ATOM 749 O O . THR A 1 97 ? -21.793 -18.365 2.964 1.00 19.75 97 THR A O 1
ATOM 753 N N . TYR A 1 98 ? -23.733 -19.479 2.697 1.00 17.62 98 TYR A N 1
ATOM 754 C CA . TYR A 1 98 ? -23.671 -19.333 1.253 1.00 16.81 98 TYR A CA 1
ATOM 755 C C . TYR A 1 98 ? -25.040 -19.080 0.641 1.00 16.42 98 TYR A C 1
ATOM 756 O O . TYR A 1 98 ? -26.087 -19.365 1.238 1.00 18.14 98 TYR A O 1
ATOM 765 N N A LEU A 1 99 ? -25.009 -18.536 -0.574 0.76 15.87 99 LEU A N 1
ATOM 766 N N B LEU A 1 99 ? -25.005 -18.505 -0.555 0.24 16.47 99 LEU A N 1
ATOM 767 C CA A LEU A 1 99 ? -26.165 -18.364 -1.440 0.76 17.63 99 LEU A CA 1
ATOM 768 C CA B LEU A 1 99 ? -26.149 -18.410 -1.442 0.24 17.29 99 LEU A CA 1
ATOM 769 C C A LEU A 1 99 ? -26.046 -19.351 -2.597 0.76 16.26 99 LEU A C 1
ATOM 770 C C B LEU A 1 99 ? -26.029 -19.517 -2.477 0.24 16.82 99 LEU A C 1
ATOM 771 O O A LEU A 1 99 ? -24.947 -19.570 -3.119 0.76 16.51 99 LEU A O 1
ATOM 772 O O B LEU A 1 99 ? -24.928 -19.967 -2.805 0.24 16.98 99 LEU A O 1
ATOM 781 N N . ARG A 1 100 ? -27.168 -19.943 -3.005 1.00 16.79 100 ARG A N 1
ATOM 782 C CA . ARG A 1 100 ? -27.161 -20.943 -4.067 1.00 19.02 100 ARG A CA 1
ATOM 783 C C . ARG A 1 100 ? -28.381 -20.706 -4.943 1.00 18.15 100 ARG A C 1
ATOM 784 O O . ARG A 1 100 ? -29.493 -20.502 -4.437 1.00 19.09 100 ARG A O 1
ATOM 792 N N . VAL A 1 101 ? -28.158 -20.704 -6.253 1.00 17.80 101 VAL A N 1
ATOM 793 C CA . VAL A 1 101 ? -29.185 -20.428 -7.249 1.00 19.22 101 VAL A CA 1
ATOM 794 C C . VAL A 1 101 ? -29.137 -21.537 -8.284 1.00 18.18 101 VAL A C 1
ATOM 795 O O . VAL A 1 101 ? -28.073 -21.826 -8.834 1.00 18.47 101 VAL A O 1
ATOM 799 N N . GLY A 1 102 ? -30.279 -22.148 -8.561 1.00 18.42 102 GLY A N 1
ATOM 800 C CA . GLY A 1 102 ? -30.292 -23.206 -9.555 1.00 19.80 102 GLY A CA 1
ATOM 801 C C . GLY A 1 102 ? -29.704 -24.499 -9.019 1.00 22.10 102 GLY A C 1
ATOM 802 O O . GLY A 1 102 ? -29.610 -24.727 -7.808 1.00 23.19 102 GLY A O 1
ATOM 803 N N A GLU A 1 103 ? -29.293 -25.356 -9.950 0.57 22.69 103 GLU A N 1
ATOM 804 N N B GLU A 1 103 ? -29.299 -25.357 -9.950 0.43 23.06 103 GLU A N 1
ATOM 805 C CA A GLU A 1 103 ? -28.733 -26.662 -9.640 0.57 24.66 103 GLU A CA 1
ATOM 806 C CA B GLU A 1 103 ? -28.723 -26.653 -9.632 0.43 24.93 103 GLU A CA 1
ATOM 807 C C A GLU A 1 103 ? -27.526 -26.902 -10.534 0.57 23.78 103 GLU A C 1
ATOM 808 C C B GLU A 1 103 ? -27.518 -26.890 -10.528 0.43 24.12 103 GLU A C 1
ATOM 809 O O A GLU A 1 103 ? -27.488 -26.416 -11.671 0.57 22.59 103 GLU A O 1
ATOM 810 O O B GLU A 1 103 ? -27.472 -26.389 -11.658 0.43 23.37 103 GLU A O 1
ATOM 821 N N . PRO A 1 104 ? -26.530 -27.646 -10.051 1.00 24.06 104 PRO A N 1
ATOM 822 C CA . PRO A 1 104 ? -25.365 -27.952 -10.894 1.00 24.36 104 PRO A CA 1
ATOM 823 C C . PRO A 1 104 ? -25.774 -28.645 -12.185 1.00 25.16 104 PRO A C 1
ATOM 824 O O . PRO A 1 104 ? -26.669 -29.493 -12.204 1.00 25.46 104 PRO A O 1
ATOM 828 N N . VAL A 1 105 ? -25.118 -28.253 -13.274 1.00 26.40 105 VAL A N 1
ATOM 829 C CA . VAL A 1 105 ? -2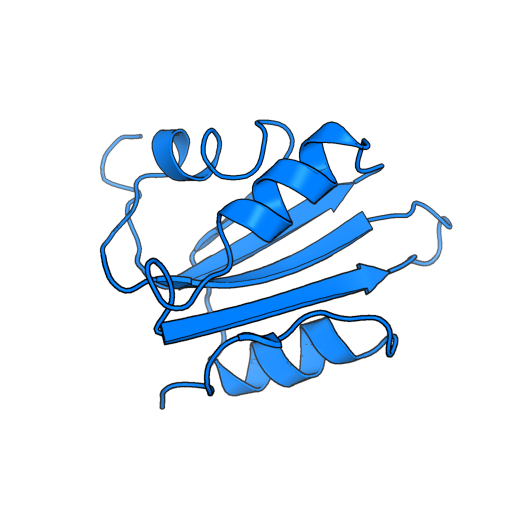5.320 -28.850 -14.589 1.00 29.88 105 VAL A CA 1
ATOM 830 C C . VAL A 1 105 ? -24.200 -29.849 -14.837 1.00 33.92 105 VAL A C 1
ATOM 831 O O . VAL A 1 105 ? -23.017 -29.517 -14.688 1.00 34.64 105 VAL A O 1
ATOM 835 N N . SER A 1 106 ? -24.565 -31.069 -15.214 1.00 37.45 106 SER A N 1
ATOM 836 C CA . SER A 1 106 ? -23.570 -32.069 -15.584 1.00 41.39 106 SER A CA 1
ATOM 837 C C . SER A 1 106 ? -23.116 -31.838 -17.021 1.00 42.93 106 SER A C 1
ATOM 838 O O . SER A 1 106 ? -21.970 -32.116 -17.375 1.00 44.07 106 SER A O 1
#

Foldseek 3Di:
DPPQKAQKKKKKFWPDDPQLVVLCVVQPAPVWAQKKKWAFDADPVRTTMITMIGRTPDIDDPVRVCVSRRNRMDMDGDDDFQVVSVCVRCVVPGMDMYHDTDD

Radius of gyration: 12.51 Å; Cα contacts (8 Å, |Δi|>4): 215; chains: 1; bounding box: 27×29×35 Å

Sequence (103 aa):
SGNYSYKRWVFTINNPTFEDYVHVLEFCTLDDNCKFAIVGEEKGANGTPHLQGFLNLRSNARAAALEEESLGGRAWLSRARGSDEDNEEFCAKESTYLLRVGEEPVS

Organism: NCBI:txid257468

InterPro domains:
  IPR000605 Helicase, superfamily 3, single-stranded DNA/RNA virus [PF00910] (163-248)
  IPR027417 P-loop containing nucleoside triphosphate hydrolase [G3DSA:3.40.50.300] (140-277)
  IPR027417 P-loop containing nucleoside triphosphate hydrolase [SSF52540] (159-274)
  IPR049912 CRESS-DNA virus replication initiator protein, endonuclease domain [PF02407] (11-95)
  IPR049912 CRESS-DNA virus replication initiator protein, endonuclease domain [PS52020] (6-104)